Protein AF-C0ETG1-F1 (afdb_monomer_lite)

pLDDT: mean 82.72, std 16.14, range [41.94, 97.38]

Organism: NCBI:txid411469

Foldseek 3Di:
DQPCLCVLLLVVLVCLVVCVLVPDPQVPPFDCDPVGRGDDVLVSLLVSLVVSCVVCVVLVLVVLQVVCVVVVFHLDLVRLLPDDCQPPDPSNLSSSSSSQNVVCVVDVCSVSVCSVSCSSVVSSVSNVVNSVVD

Secondary structure (DSSP, 8-state):
----TTHHHHHHHHHHHTTTTTTT---SSS-SBTTB----HHHHHHHHHHHHHHH-GGG-GGGHHHHHHHTT--SSHHHHHH---TT--HHHHHHHHHHHHHHHTTSTTHHHHHHHTTHHHHHHHHHHHHHHT-

Radius of gyration: 15.11 Å; chains: 1; bounding box: 34×31×43 Å

Structure (mmCIF, N/CA/C/O backbone):
data_AF-C0ETG1-F1
#
_entry.id   AF-C0ETG1-F1
#
loop_
_atom_site.group_PDB
_atom_site.id
_atom_site.type_symbol
_atom_site.label_atom_id
_atom_site.label_alt_id
_atom_site.label_comp_id
_atom_site.label_asym_id
_atom_site.label_entity_id
_atom_site.label_seq_id
_atom_site.pdbx_PDB_ins_code
_atom_site.Cartn_x
_atom_site.Cartn_y
_atom_site.Cartn_z
_atom_site.occupancy
_atom_site.B_iso_or_equiv
_atom_site.auth_seq_id
_atom_site.auth_comp_id
_atom_site.auth_asym_id
_atom_site.auth_atom_id
_atom_site.pdbx_PDB_model_num
ATOM 1 N N . MET A 1 1 ? -17.875 -16.005 8.424 1.00 47.09 1 MET A N 1
ATOM 2 C CA . MET A 1 1 ? -17.251 -16.090 7.087 1.00 47.09 1 MET A CA 1
ATOM 3 C C . MET A 1 1 ? -15.801 -15.717 7.287 1.00 47.09 1 MET A C 1
ATOM 5 O O . MET A 1 1 ? -15.569 -14.774 8.027 1.00 47.09 1 MET A O 1
ATOM 9 N N . VAL A 1 2 ? -14.858 -16.483 6.744 1.00 58.75 2 VAL A N 1
ATOM 10 C CA . VAL A 1 2 ? -13.448 -16.072 6.763 1.00 58.75 2 VAL A CA 1
ATOM 11 C C . VAL A 1 2 ? -13.343 -14.882 5.814 1.00 58.75 2 VAL A C 1
ATOM 13 O O . VAL A 1 2 ? -13.766 -15.007 4.667 1.00 58.75 2 VAL A O 1
ATOM 16 N N . ASP A 1 3 ? -12.890 -13.728 6.301 1.00 71.44 3 ASP A N 1
ATOM 17 C CA . ASP A 1 3 ? -12.638 -12.575 5.439 1.00 71.44 3 ASP A CA 1
ATOM 18 C C . ASP A 1 3 ? -11.371 -12.852 4.620 1.00 71.44 3 ASP A C 1
ATOM 20 O O . ASP A 1 3 ? -10.271 -12.951 5.168 1.00 71.44 3 ASP A O 1
ATOM 24 N N . THR A 1 4 ? -11.543 -13.069 3.316 1.00 85.50 4 THR A N 1
ATOM 25 C CA . THR A 1 4 ? -10.463 -13.414 2.381 1.00 85.50 4 THR A CA 1
ATOM 26 C C . THR A 1 4 ? -10.024 -12.226 1.529 1.00 85.50 4 THR A C 1
ATOM 28 O O . THR A 1 4 ? -9.215 -12.390 0.616 1.00 85.50 4 THR A O 1
ATOM 31 N N . LYS A 1 5 ? -10.559 -11.020 1.776 1.00 89.12 5 LYS A N 1
ATOM 32 C CA . LYS A 1 5 ? -10.359 -9.866 0.880 1.00 89.12 5 LYS A CA 1
ATOM 33 C C . LYS A 1 5 ? -8.899 -9.431 0.749 1.00 89.12 5 LYS A C 1
ATOM 35 O O . LYS A 1 5 ? -8.501 -8.890 -0.276 1.00 89.12 5 LYS A O 1
ATOM 40 N N . PHE A 1 6 ? -8.086 -9.700 1.770 1.00 92.69 6 PHE A N 1
ATOM 41 C CA . PHE A 1 6 ? -6.666 -9.350 1.789 1.00 92.69 6 PHE A CA 1
ATOM 42 C C . PHE A 1 6 ? -5.744 -10.506 1.394 1.00 92.69 6 PHE A C 1
ATOM 44 O O . PHE A 1 6 ? -4.529 -10.334 1.396 1.00 92.69 6 PHE A O 1
ATOM 51 N N . ASP A 1 7 ? -6.279 -11.675 1.038 1.00 91.50 7 ASP A N 1
ATOM 52 C CA . ASP A 1 7 ? -5.478 -12.886 0.819 1.00 91.50 7 ASP A CA 1
ATOM 53 C C . ASP A 1 7 ? -4.534 -12.727 -0.367 1.00 91.50 7 ASP A C 1
ATOM 55 O O . ASP A 1 7 ? -3.361 -13.080 -0.260 1.00 91.50 7 ASP A O 1
ATOM 59 N N . LYS A 1 8 ? -5.018 -12.112 -1.456 1.00 90.75 8 LYS A N 1
ATOM 60 C CA . LYS A 1 8 ? -4.192 -11.781 -2.625 1.00 90.75 8 LYS A CA 1
ATOM 61 C C . LYS A 1 8 ? -3.011 -10.890 -2.227 1.00 90.75 8 LYS A C 1
ATOM 63 O O . LYS A 1 8 ? -1.881 -11.198 -2.584 1.00 90.75 8 LYS A O 1
ATOM 68 N N . PHE A 1 9 ? -3.246 -9.847 -1.424 1.00 91.31 9 PHE A N 1
ATOM 69 C CA . PHE A 1 9 ? -2.189 -8.956 -0.932 1.00 91.31 9 PHE A CA 1
ATOM 70 C C . PHE A 1 9 ? -1.215 -9.672 0.002 1.00 91.31 9 PHE A C 1
ATOM 72 O O . PHE A 1 9 ? -0.006 -9.546 -0.158 1.00 91.31 9 PHE A O 1
ATOM 79 N N . ILE A 1 10 ? -1.713 -10.449 0.965 1.00 90.31 10 ILE A N 1
ATOM 80 C CA . ILE A 1 10 ? -0.865 -11.191 1.906 1.00 90.31 10 ILE A CA 1
ATOM 81 C C . ILE A 1 10 ? -0.009 -12.224 1.159 1.00 90.31 10 ILE A C 1
ATOM 83 O O . ILE A 1 10 ? 1.154 -12.394 1.507 1.00 90.31 10 ILE A O 1
ATOM 87 N N . GLY A 1 11 ? -0.522 -12.839 0.090 1.00 87.00 11 GLY A N 1
ATOM 88 C CA . GLY A 1 11 ? 0.265 -13.702 -0.796 1.00 87.00 11 GLY A CA 1
ATOM 89 C C . GLY A 1 11 ? 1.443 -12.982 -1.469 1.00 87.00 11 GLY A C 1
ATOM 90 O O . GLY A 1 11 ? 2.495 -13.584 -1.675 1.00 87.00 11 GLY A O 1
ATOM 91 N N . LEU A 1 12 ? 1.335 -11.672 -1.731 1.00 85.50 12 LEU A N 1
ATOM 92 C CA . LEU A 1 12 ? 2.458 -10.872 -2.246 1.00 85.50 12 LEU A CA 1
ATOM 93 C C . LEU A 1 12 ? 3.595 -10.738 -1.222 1.00 85.50 12 LEU A C 1
ATOM 95 O O . LEU A 1 12 ? 4.732 -10.489 -1.614 1.00 85.50 12 LEU A O 1
ATOM 99 N N . LEU A 1 13 ? 3.330 -10.914 0.078 1.00 83.25 13 LEU A N 1
ATOM 100 C CA . LEU A 1 13 ? 4.377 -10.898 1.101 1.00 83.25 13 LEU A CA 1
ATOM 101 C C . LEU A 1 13 ? 5.312 -12.101 0.947 1.00 83.25 13 LEU A C 1
ATOM 103 O O . LEU A 1 13 ? 6.525 -11.934 1.024 1.00 83.25 13 LEU A O 1
ATOM 107 N N . GLU A 1 14 ? 4.763 -13.287 0.677 1.00 76.50 14 GLU A N 1
ATOM 108 C CA . GLU A 1 14 ? 5.565 -14.487 0.414 1.00 76.50 14 GLU A CA 1
ATOM 109 C C . GLU A 1 14 ? 6.442 -14.283 -0.825 1.00 76.50 14 GLU A C 1
ATOM 111 O O . GLU A 1 14 ? 7.632 -14.590 -0.793 1.00 76.50 14 GLU A O 1
ATOM 116 N N . LEU A 1 15 ? 5.889 -13.653 -1.871 1.00 74.12 15 LEU A N 1
ATOM 117 C CA . LEU A 1 15 ? 6.631 -13.296 -3.080 1.00 74.12 15 LEU A CA 1
ATOM 118 C C . LEU A 1 15 ? 7.805 -12.346 -2.784 1.00 74.12 15 LEU A C 1
ATOM 120 O O . LEU A 1 15 ? 8.867 -12.493 -3.391 1.00 74.12 15 LEU A O 1
ATOM 124 N N . LEU A 1 16 ? 7.645 -11.395 -1.854 1.00 72.50 16 LEU A N 1
ATOM 125 C CA . LEU A 1 16 ? 8.735 -10.522 -1.396 1.00 72.50 16 LEU A CA 1
ATOM 126 C C . LEU A 1 16 ? 9.809 -11.297 -0.611 1.00 72.50 16 LEU A C 1
ATOM 128 O O . LEU A 1 16 ? 10.997 -11.026 -0.778 1.00 72.50 16 LEU A O 1
ATOM 132 N N . GLU A 1 17 ? 9.408 -12.239 0.247 1.00 65.44 17 GLU A N 1
ATOM 133 C CA . GLU A 1 17 ? 10.306 -12.967 1.157 1.00 65.44 17 GLU A CA 1
ATOM 134 C C . GLU A 1 17 ? 11.122 -14.066 0.469 1.00 65.44 17 GLU A C 1
ATOM 136 O O . GLU A 1 17 ? 12.251 -14.338 0.880 1.00 65.44 17 GLU A O 1
ATOM 141 N N . THR A 1 18 ? 10.629 -14.642 -0.629 1.00 61.44 18 THR A N 1
ATOM 142 C CA . THR A 1 18 ? 11.377 -15.623 -1.433 1.00 61.44 18 THR A CA 1
ATOM 143 C C . THR A 1 18 ? 12.490 -15.007 -2.295 1.00 61.44 18 THR A C 1
ATOM 145 O O . THR A 1 18 ? 13.003 -15.667 -3.194 1.00 61.44 18 THR A O 1
ATOM 148 N N . ASN A 1 19 ? 12.902 -13.756 -2.035 1.00 51.22 19 ASN A N 1
ATOM 149 C CA . ASN A 1 19 ? 13.916 -13.000 -2.789 1.00 51.22 19 ASN A CA 1
ATOM 150 C C . ASN A 1 19 ? 13.625 -12.809 -4.291 1.00 51.22 19 ASN A C 1
ATOM 152 O O . ASN A 1 19 ? 14.445 -12.225 -5.002 1.00 51.22 19 ASN A O 1
ATOM 156 N N . SER A 1 20 ? 12.431 -13.168 -4.764 1.00 50.00 20 SER A N 1
ATOM 157 C CA . SER A 1 20 ? 11.960 -12.948 -6.143 1.00 50.00 20 SER A CA 1
ATOM 158 C C . SER A 1 20 ? 11.852 -11.472 -6.537 1.00 50.00 20 SER A C 1
ATOM 160 O O . SER A 1 20 ? 11.592 -11.156 -7.694 1.00 50.00 20 SER A O 1
ATOM 162 N N . VAL A 1 21 ? 12.034 -10.558 -5.582 1.00 46.75 21 VAL A N 1
ATOM 163 C CA . VAL A 1 21 ? 11.830 -9.119 -5.787 1.00 46.75 21 VAL A CA 1
ATOM 164 C C . VAL A 1 21 ? 13.107 -8.302 -5.522 1.00 46.75 21 VAL A C 1
ATOM 166 O O . VAL A 1 21 ? 13.170 -7.120 -5.850 1.00 46.75 21 VAL A O 1
ATOM 169 N N . GLY A 1 22 ? 14.171 -8.947 -5.022 1.00 42.09 22 GLY A N 1
ATOM 170 C CA . GLY A 1 22 ? 15.511 -8.359 -4.872 1.00 42.09 22 GLY A CA 1
ATOM 171 C C . GLY A 1 22 ? 16.474 -8.734 -6.005 1.00 42.09 22 GLY A C 1
ATOM 172 O O . GLY A 1 22 ? 17.243 -7.891 -6.466 1.00 42.09 22 GLY A O 1
ATOM 173 N N . GLU A 1 23 ? 16.381 -9.965 -6.517 1.00 41.94 23 GLU A N 1
ATOM 174 C CA . GLU A 1 23 ? 17.026 -10.393 -7.761 1.00 41.94 23 GLU A CA 1
ATOM 175 C C . GLU A 1 23 ? 15.960 -10.590 -8.838 1.00 41.94 23 GLU A C 1
ATOM 177 O O . GLU A 1 23 ? 15.453 -11.683 -9.051 1.00 41.94 23 GLU A O 1
ATOM 182 N N . TRP A 1 24 ? 15.603 -9.482 -9.485 1.00 52.84 24 TRP A N 1
ATOM 183 C CA . TRP A 1 24 ? 15.075 -9.407 -10.846 1.00 52.84 24 TRP A CA 1
ATOM 184 C C . TRP A 1 24 ? 14.472 -10.701 -11.420 1.00 52.84 24 TRP A C 1
ATOM 186 O O . TRP A 1 24 ? 15.150 -11.435 -12.145 1.00 52.84 24 TRP A O 1
ATOM 196 N N . ILE A 1 25 ? 13.154 -10.869 -11.303 1.00 46.56 25 ILE A N 1
ATOM 197 C CA . ILE A 1 25 ? 12.407 -11.452 -12.423 1.00 46.56 25 ILE A CA 1
ATOM 198 C C . ILE A 1 25 ? 12.342 -10.363 -13.507 1.00 46.56 25 ILE A C 1
ATOM 200 O O . ILE A 1 25 ? 11.316 -9.742 -13.751 1.00 46.56 25 ILE A O 1
ATOM 204 N N . ILE A 1 26 ? 13.491 -10.063 -14.124 1.00 45.47 26 ILE A N 1
ATOM 205 C CA . ILE A 1 26 ? 13.457 -9.722 -15.541 1.00 45.47 26 ILE A CA 1
ATOM 206 C C . ILE A 1 26 ? 13.072 -11.043 -16.163 1.00 45.47 26 ILE A C 1
ATOM 208 O O . ILE A 1 26 ? 13.822 -12.016 -16.044 1.00 45.47 26 ILE A O 1
ATOM 212 N N . ASP A 1 27 ? 11.893 -11.096 -16.755 1.00 50.22 27 ASP A N 1
ATOM 213 C CA . ASP A 1 27 ? 11.542 -12.205 -17.608 1.00 50.22 27 ASP A CA 1
ATOM 214 C C . ASP A 1 27 ? 12.589 -12.304 -18.725 1.00 50.22 27 ASP A C 1
ATOM 216 O O . ASP A 1 27 ? 12.585 -11.549 -19.691 1.00 50.22 27 ASP A O 1
ATOM 220 N N . LYS A 1 28 ? 13.585 -13.170 -18.526 1.00 50.69 28 LYS A N 1
ATOM 221 C CA . LYS A 1 28 ? 14.607 -13.476 -19.532 1.00 50.69 28 LYS A CA 1
ATOM 222 C C . LYS A 1 28 ? 14.118 -14.565 -20.490 1.00 50.69 28 LYS A C 1
ATOM 224 O O . LYS A 1 28 ? 14.856 -14.920 -21.407 1.00 50.69 28 LYS A O 1
ATOM 229 N N . GLY A 1 29 ? 12.941 -15.140 -20.225 1.00 55.12 29 GLY A N 1
ATOM 230 C CA . GLY A 1 29 ? 12.328 -16.200 -21.017 1.00 55.12 29 GLY A CA 1
ATOM 231 C C . GLY A 1 29 ? 11.434 -15.657 -22.126 1.00 55.12 29 GLY A C 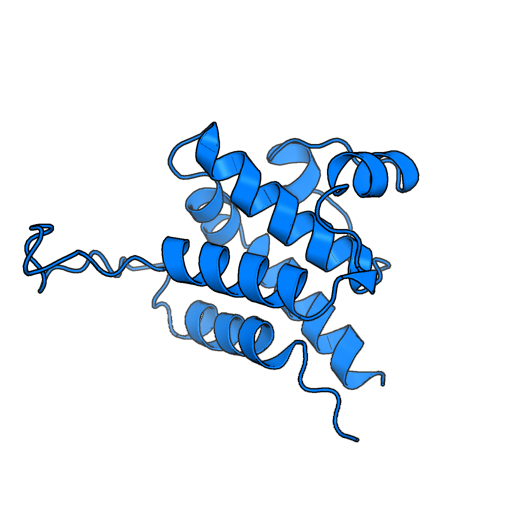1
ATOM 232 O O . GLY A 1 29 ? 11.446 -16.222 -23.216 1.00 55.12 29 GLY A O 1
ATOM 233 N N . HIS A 1 30 ? 10.737 -14.553 -21.862 1.00 61.56 30 HIS A N 1
ATOM 234 C CA . HIS A 1 30 ? 9.828 -13.916 -22.808 1.00 61.56 30 HIS A CA 1
ATOM 235 C C . HIS A 1 30 ? 10.505 -12.729 -23.504 1.00 61.56 30 HIS A C 1
ATOM 237 O O . HIS A 1 30 ? 11.312 -11.994 -22.930 1.00 61.56 30 HIS A O 1
ATOM 243 N N . LYS A 1 31 ? 10.210 -12.554 -24.790 1.00 65.56 31 LYS A N 1
ATOM 244 C CA . LYS A 1 31 ? 10.905 -11.609 -25.679 1.00 65.56 31 LYS A CA 1
ATOM 245 C C . LYS A 1 31 ? 10.413 -10.168 -25.573 1.00 65.56 31 LYS A C 1
ATOM 247 O O . LYS A 1 31 ? 11.016 -9.290 -26.188 1.00 65.56 31 LYS A O 1
ATOM 252 N N . GLY A 1 32 ? 9.325 -9.920 -24.845 1.00 53.53 32 GLY A N 1
ATOM 253 C CA . GLY A 1 32 ? 8.674 -8.611 -24.805 1.00 53.53 32 GLY A CA 1
ATOM 254 C C . GLY A 1 32 ? 7.988 -8.260 -26.125 1.00 53.53 32 GLY A C 1
ATOM 255 O O . GLY A 1 32 ? 7.879 -7.085 -26.469 1.00 53.53 32 GLY A O 1
ATOM 256 N N . THR A 1 33 ? 7.568 -9.274 -26.885 1.00 66.31 33 THR A N 1
ATOM 257 C CA . THR A 1 33 ? 6.803 -9.112 -28.129 1.00 66.31 33 THR A CA 1
ATOM 258 C C . THR A 1 33 ? 5.311 -9.295 -27.866 1.00 66.31 33 THR A C 1
ATOM 260 O O . THR A 1 33 ? 4.939 -9.860 -26.845 1.00 66.31 33 THR A O 1
ATOM 263 N N . GLU A 1 34 ? 4.456 -8.870 -28.798 1.00 58.91 34 GLU A N 1
ATOM 264 C CA . GLU A 1 34 ? 2.994 -9.045 -28.701 1.00 58.91 34 GLU A CA 1
ATOM 265 C C . GLU A 1 34 ? 2.589 -10.512 -28.447 1.00 58.91 34 GLU A C 1
ATOM 267 O O . GLU A 1 34 ? 1.703 -10.776 -27.640 1.00 58.91 34 GLU A O 1
ATOM 272 N N . ASP A 1 35 ? 3.320 -11.461 -29.041 1.00 68.19 35 ASP A N 1
ATOM 273 C CA . ASP A 1 35 ? 3.094 -12.905 -28.886 1.00 68.19 35 ASP A CA 1
ATOM 274 C C . ASP A 1 35 ? 3.829 -13.544 -27.685 1.00 68.19 35 ASP A C 1
ATOM 276 O O . ASP A 1 35 ? 3.679 -14.739 -27.438 1.00 68.19 35 ASP A O 1
ATOM 280 N N . ASP A 1 36 ? 4.675 -12.785 -26.977 1.00 57.00 36 ASP A N 1
ATOM 281 C CA . ASP A 1 36 ? 5.567 -13.290 -25.916 1.00 57.00 36 ASP A CA 1
ATOM 282 C C . ASP A 1 36 ? 5.904 -12.160 -24.915 1.00 57.00 36 ASP A C 1
ATOM 284 O O . ASP A 1 36 ? 7.036 -11.647 -24.899 1.00 57.00 36 ASP A O 1
ATOM 288 N N . PRO A 1 37 ? 4.899 -11.667 -24.162 1.00 55.62 37 PRO A N 1
ATOM 289 C CA . PRO A 1 37 ? 5.039 -10.489 -23.315 1.00 55.62 37 PRO A CA 1
ATOM 290 C C . PRO A 1 37 ? 5.879 -10.785 -22.070 1.00 55.62 37 PRO A C 1
ATOM 292 O O . PRO A 1 37 ? 5.804 -11.861 -21.488 1.00 55.62 37 PRO A O 1
ATOM 295 N N . ILE A 1 38 ? 6.656 -9.795 -21.626 1.00 55.47 38 ILE A N 1
ATOM 296 C CA . ILE A 1 38 ? 7.393 -9.875 -20.360 1.00 55.47 38 ILE A CA 1
ATOM 297 C C . ILE A 1 38 ? 6.393 -9.830 -19.202 1.00 55.47 38 ILE A C 1
ATOM 299 O O . ILE A 1 38 ? 5.645 -8.858 -19.061 1.00 55.47 38 ILE A O 1
ATOM 303 N N . HIS A 1 39 ? 6.427 -10.835 -18.331 1.00 50.53 39 HIS A N 1
ATOM 304 C CA . HIS A 1 39 ? 5.643 -10.830 -17.101 1.00 50.53 39 HIS A CA 1
ATOM 305 C C . HIS A 1 39 ? 6.366 -10.043 -16.002 1.00 50.53 39 HIS A C 1
ATOM 307 O O . HIS A 1 39 ? 7.327 -10.521 -15.398 1.00 50.53 39 HIS A O 1
ATOM 313 N N . PHE A 1 40 ? 5.906 -8.820 -15.726 1.00 53.41 40 PHE A N 1
ATOM 314 C CA . PHE A 1 40 ? 6.434 -8.013 -14.626 1.00 53.41 40 PHE A CA 1
ATOM 315 C C . PHE A 1 40 ? 5.648 -8.240 -13.318 1.00 53.41 40 PHE A C 1
ATOM 317 O O . PHE A 1 40 ? 4.429 -8.412 -13.345 1.00 53.41 40 PHE A O 1
ATOM 324 N N . PRO A 1 41 ? 6.302 -8.126 -12.147 1.00 53.72 41 PRO A N 1
ATOM 325 C CA . PRO A 1 41 ? 5.612 -8.047 -10.858 1.00 53.72 41 PRO A CA 1
ATOM 326 C C . PRO A 1 41 ? 4.750 -6.780 -10.701 1.00 53.72 41 PRO A C 1
ATOM 328 O O . PRO A 1 41 ? 3.771 -6.794 -9.963 1.00 53.72 41 PRO A O 1
ATOM 331 N N . TYR A 1 42 ? 5.087 -5.675 -11.379 1.00 60.69 42 TYR A N 1
ATOM 332 C CA . TYR A 1 42 ? 4.352 -4.401 -11.278 1.00 60.69 42 TYR A CA 1
ATOM 333 C C . TYR A 1 42 ? 2.916 -4.460 -11.826 1.00 60.69 42 TYR A C 1
ATOM 335 O O . TYR A 1 42 ? 2.019 -3.947 -11.149 1.00 60.69 42 TYR A O 1
ATOM 343 N N . PRO A 1 43 ? 2.660 -5.117 -12.980 1.00 69.50 43 PRO A N 1
ATOM 344 C CA . PRO A 1 43 ? 1.324 -5.522 -13.393 1.00 69.50 43 PRO A CA 1
ATOM 345 C C . PRO A 1 43 ? 0.549 -6.237 -12.293 1.00 69.50 43 PRO A C 1
ATOM 347 O O . PRO A 1 43 ? -0.584 -5.858 -12.055 1.00 69.50 43 PRO A O 1
ATOM 350 N N . ILE A 1 44 ? 1.163 -7.159 -11.537 1.00 77.81 44 ILE A N 1
ATOM 351 C CA . ILE A 1 44 ? 0.456 -7.891 -10.471 1.00 77.81 44 ILE A CA 1
ATOM 352 C C . ILE A 1 44 ? -0.015 -6.938 -9.365 1.00 77.81 44 ILE A C 1
ATOM 354 O O . ILE A 1 44 ? -1.171 -7.004 -8.962 1.00 77.81 44 ILE A O 1
ATOM 358 N N . TYR A 1 45 ? 0.834 -6.021 -8.882 1.00 83.62 45 TYR A N 1
ATOM 359 C CA . TYR A 1 45 ? 0.393 -5.028 -7.887 1.00 83.62 45 TYR A CA 1
ATOM 360 C C . TYR A 1 45 ? -0.723 -4.136 -8.436 1.00 83.62 45 TYR A C 1
ATOM 362 O O . TYR A 1 45 ? -1.696 -3.867 -7.740 1.00 83.62 45 TYR A O 1
ATOM 370 N N . THR A 1 46 ? -0.593 -3.702 -9.687 1.00 85.94 46 THR A N 1
ATOM 371 C CA . THR A 1 46 ? -1.577 -2.844 -10.355 1.00 85.94 46 THR A CA 1
ATOM 372 C C . THR A 1 46 ? -2.925 -3.553 -10.514 1.00 85.94 46 THR A C 1
ATOM 374 O O . THR A 1 46 ? -3.958 -3.006 -10.135 1.00 85.94 46 THR A O 1
ATOM 377 N N . GLU A 1 47 ? -2.915 -4.786 -11.018 1.00 88.06 47 GLU A N 1
ATOM 378 C CA . GLU A 1 47 ? -4.089 -5.640 -11.205 1.00 88.06 47 GLU A CA 1
ATOM 379 C C . GLU A 1 47 ? -4.766 -5.942 -9.871 1.00 88.06 47 GLU A C 1
ATOM 381 O O . GLU A 1 47 ? -5.950 -5.664 -9.718 1.00 88.06 47 GLU A O 1
ATOM 386 N N . VAL A 1 48 ? -4.014 -6.414 -8.872 1.00 91.12 48 VAL A N 1
ATOM 387 C CA . VAL A 1 48 ? -4.564 -6.762 -7.553 1.00 91.12 48 VAL A CA 1
ATOM 388 C C . VAL A 1 48 ? -5.188 -5.542 -6.864 1.00 91.12 48 VAL A C 1
ATOM 390 O O . VAL A 1 48 ? -6.218 -5.672 -6.203 1.00 91.12 48 VAL A O 1
ATOM 393 N N . VAL A 1 49 ? -4.614 -4.346 -7.034 1.00 93.94 49 VAL A N 1
ATOM 394 C CA . VAL A 1 49 ? -5.174 -3.098 -6.487 1.00 93.94 49 VAL A CA 1
ATOM 395 C C . VAL A 1 49 ? -6.456 -2.678 -7.200 1.00 93.94 49 VAL A C 1
ATOM 397 O O . VAL A 1 49 ? -7.421 -2.321 -6.522 1.00 93.94 49 VAL A O 1
ATOM 400 N N . TYR A 1 50 ? -6.501 -2.732 -8.533 1.00 93.56 50 TYR A N 1
ATOM 401 C CA . TYR A 1 50 ? -7.719 -2.391 -9.275 1.00 93.56 50 TYR A CA 1
ATOM 402 C C . TYR A 1 50 ? -8.833 -3.425 -9.092 1.00 93.56 50 TYR A C 1
ATOM 404 O O . TYR A 1 50 ? -9.989 -3.041 -8.940 1.00 93.56 50 TYR A O 1
ATOM 412 N N . GLU A 1 51 ? -8.507 -4.717 -9.039 1.00 94.69 51 GLU A N 1
ATOM 413 C CA . GLU A 1 51 ? -9.470 -5.767 -8.696 1.00 94.69 51 GLU A CA 1
ATOM 414 C C . GLU A 1 51 ? -10.062 -5.534 -7.305 1.00 94.69 51 GLU A C 1
ATOM 416 O O . GLU A 1 51 ? -11.278 -5.588 -7.134 1.00 94.69 51 GLU A O 1
ATOM 421 N N . PHE A 1 52 ? -9.222 -5.215 -6.315 1.00 95.50 52 PHE A N 1
ATOM 422 C CA . PHE A 1 52 ? -9.695 -4.933 -4.964 1.00 95.50 52 PHE A CA 1
ATOM 423 C C . PHE A 1 52 ? -10.623 -3.719 -4.917 1.00 95.50 52 PHE A C 1
ATOM 425 O O . PHE A 1 52 ? -11.658 -3.782 -4.256 1.00 95.50 52 PHE A O 1
ATOM 432 N N . GLU A 1 53 ? -10.267 -2.627 -5.601 1.00 96.19 53 GLU A N 1
ATOM 433 C CA . GLU A 1 53 ? -11.113 -1.432 -5.695 1.00 96.19 53 GLU A CA 1
ATOM 434 C C . GLU A 1 53 ? -12.477 -1.761 -6.308 1.00 96.19 53 GLU A C 1
ATOM 436 O O . GLU A 1 53 ? -13.504 -1.368 -5.757 1.00 96.19 53 GLU A O 1
ATOM 441 N N . HIS A 1 54 ? -12.486 -2.552 -7.383 1.00 95.25 54 HIS A N 1
ATOM 442 C CA . HIS A 1 54 ? -13.706 -2.968 -8.060 1.00 95.25 54 HIS A CA 1
ATOM 443 C C . HIS A 1 54 ? -14.603 -3.854 -7.181 1.00 95.25 54 HIS A C 1
ATOM 445 O O . HIS A 1 54 ? -15.823 -3.690 -7.165 1.00 95.25 54 HIS A O 1
ATOM 451 N N . GLU A 1 55 ? -14.005 -4.797 -6.451 1.00 95.38 55 GLU A N 1
ATOM 452 C CA . GLU A 1 55 ? -14.718 -5.738 -5.581 1.00 95.38 55 GLU A CA 1
ATOM 453 C C . GLU A 1 55 ? -15.170 -5.108 -4.251 1.00 95.38 55 GLU A C 1
ATOM 455 O O . GLU A 1 55 ? -16.111 -5.608 -3.634 1.00 95.38 55 GLU A O 1
ATOM 460 N N . ASN A 1 56 ? -14.521 -4.024 -3.807 1.00 95.38 56 ASN A N 1
ATOM 461 C CA . ASN A 1 56 ? -14.741 -3.393 -2.501 1.00 95.38 56 ASN A CA 1
ATOM 462 C C . ASN A 1 56 ? -14.951 -1.867 -2.640 1.00 95.38 56 ASN A C 1
ATOM 464 O O . ASN A 1 56 ? -14.159 -1.077 -2.105 1.00 95.38 56 ASN A O 1
ATOM 468 N N . PRO A 1 57 ? -16.011 -1.412 -3.339 1.00 95.50 57 PRO A N 1
ATOM 469 C CA . PRO A 1 57 ? -16.253 0.011 -3.587 1.00 95.50 57 PRO A CA 1
ATOM 470 C C . PRO A 1 57 ? -16.456 0.826 -2.300 1.00 95.50 57 PRO A C 1
ATOM 472 O O . PRO A 1 57 ? -16.263 2.041 -2.308 1.00 95.50 57 PRO A O 1
ATOM 475 N N . GLU A 1 58 ? -16.792 0.184 -1.174 1.00 95.62 58 GLU A N 1
ATOM 476 C CA . GLU A 1 58 ? -16.898 0.831 0.138 1.00 95.62 58 GLU A CA 1
ATOM 477 C C . GLU A 1 58 ? -15.570 1.411 0.652 1.00 95.62 58 GLU A C 1
ATOM 479 O O . GLU A 1 58 ? -15.575 2.214 1.582 1.00 95.62 58 GLU A O 1
ATOM 484 N N . TYR A 1 59 ? -14.437 1.028 0.052 1.00 96.06 59 TYR A N 1
ATOM 485 C CA . TYR A 1 59 ? -13.125 1.591 0.370 1.00 96.06 59 TYR A CA 1
ATOM 486 C C . TYR A 1 59 ? -12.871 2.942 -0.307 1.00 96.06 59 TYR A C 1
ATOM 488 O O . TYR A 1 59 ? -11.955 3.646 0.113 1.00 96.06 59 TYR A O 1
ATOM 496 N N . GLU A 1 60 ? -13.660 3.315 -1.320 1.00 96.94 60 GLU A N 1
ATOM 497 C CA . GLU A 1 60 ? -13.576 4.599 -2.031 1.00 96.94 60 GLU A CA 1
ATOM 498 C C . GLU A 1 60 ? -12.161 4.958 -2.534 1.00 96.94 60 GLU A C 1
ATOM 500 O O . GLU A 1 60 ? -11.750 6.118 -2.516 1.00 96.94 60 GLU A O 1
ATOM 505 N N . LEU A 1 61 ? -11.390 3.970 -3.011 1.00 96.75 61 LEU A N 1
ATOM 506 C CA . LEU A 1 61 ? -9.978 4.174 -3.374 1.00 96.75 61 LEU A CA 1
ATOM 507 C C . LEU A 1 61 ? -9.776 5.122 -4.563 1.00 96.75 61 LEU A C 1
ATOM 509 O O . LEU A 1 61 ? -8.706 5.706 -4.703 1.00 96.75 61 LEU A O 1
ATOM 513 N N . THR A 1 62 ? -10.799 5.359 -5.385 1.00 95.06 62 THR A N 1
ATOM 514 C CA . THR A 1 62 ? -10.779 6.419 -6.411 1.00 95.06 62 THR A CA 1
ATOM 515 C C . THR A 1 62 ? -10.580 7.820 -5.826 1.00 95.06 62 THR A C 1
ATOM 517 O O . THR A 1 62 ? -10.114 8.708 -6.535 1.00 95.06 62 THR A O 1
ATOM 520 N N . LYS A 1 63 ? -10.862 8.008 -4.531 1.00 95.69 63 LYS A N 1
ATOM 521 C CA . LYS A 1 63 ? -10.653 9.245 -3.769 1.00 95.69 63 LYS A CA 1
ATOM 522 C C . LYS A 1 63 ? -9.407 9.187 -2.875 1.00 95.69 63 LYS A C 1
ATOM 524 O O . LYS A 1 63 ? -9.352 9.868 -1.855 1.00 95.69 63 LYS A O 1
ATOM 529 N N . TYR A 1 64 ? -8.402 8.374 -3.214 1.00 94.56 64 TYR A N 1
ATOM 530 C CA . TYR A 1 64 ? -7.204 8.175 -2.380 1.00 94.56 64 TYR A CA 1
ATOM 531 C C . TYR A 1 64 ? -6.522 9.487 -1.939 1.00 94.56 64 TYR A C 1
ATOM 533 O O . TYR A 1 64 ? -6.065 9.574 -0.803 1.00 94.56 64 TYR A O 1
ATOM 541 N N . GLU A 1 65 ? -6.500 10.526 -2.782 1.00 92.56 65 GLU A N 1
ATOM 542 C CA . GLU A 1 65 ? -5.953 11.840 -2.411 1.00 92.56 65 GLU A CA 1
ATOM 543 C C . GLU A 1 65 ? -6.749 12.515 -1.284 1.00 92.56 65 GLU A C 1
ATOM 545 O O . GLU A 1 65 ? -6.165 13.094 -0.365 1.00 92.56 65 GLU A O 1
ATOM 550 N N . GLU A 1 66 ? -8.081 12.421 -1.321 1.00 95.81 66 GLU A N 1
ATOM 551 C CA . GLU A 1 66 ? -8.956 12.931 -0.260 1.00 95.81 66 GLU A CA 1
ATOM 552 C C . GLU A 1 66 ? -8.753 12.121 1.023 1.00 95.81 66 GLU A C 1
ATOM 554 O O . GLU A 1 66 ? -8.549 12.704 2.088 1.00 95.81 66 GLU A O 1
ATOM 559 N N . LEU A 1 67 ? -8.688 10.789 0.908 1.00 95.56 67 LEU A N 1
ATOM 560 C CA . LEU A 1 67 ? -8.422 9.889 2.033 1.00 95.56 67 LEU A CA 1
ATOM 561 C C . LEU A 1 67 ? -7.080 10.192 2.713 1.00 95.56 67 LEU A C 1
ATOM 563 O O . LEU A 1 67 ? -6.992 10.132 3.942 1.00 95.56 67 LEU A O 1
ATOM 567 N N . PHE A 1 68 ? -6.042 10.526 1.943 1.00 94.56 68 PHE A N 1
ATOM 568 C CA . PHE A 1 68 ? -4.757 10.972 2.479 1.00 94.56 68 PHE A CA 1
ATOM 569 C C . PHE A 1 68 ? -4.884 12.313 3.193 1.00 94.56 68 PHE A C 1
ATOM 571 O O . PHE A 1 68 ? -4.469 12.436 4.347 1.00 94.56 68 PHE A O 1
ATOM 578 N N . LYS A 1 69 ? -5.526 13.293 2.553 1.00 93.00 69 LYS A N 1
ATOM 579 C CA . LYS A 1 69 ? -5.707 14.634 3.111 1.00 93.00 69 LYS A CA 1
ATOM 580 C C . LYS A 1 69 ? -6.468 14.617 4.437 1.00 93.00 69 LYS A C 1
ATOM 582 O O . LYS A 1 69 ? -6.057 15.289 5.380 1.00 93.00 69 LYS A O 1
ATOM 587 N N . GLU A 1 70 ? -7.538 13.831 4.535 1.00 92.88 70 GLU A N 1
ATOM 588 C CA . GLU A 1 70 ? -8.317 13.645 5.769 1.00 92.88 70 GLU A CA 1
ATOM 589 C C . GLU A 1 70 ? -7.482 13.074 6.922 1.00 92.88 70 GLU A C 1
ATOM 591 O O . GLU A 1 70 ? -7.760 13.339 8.091 1.00 92.88 70 GLU A O 1
ATOM 596 N N . ARG A 1 71 ? -6.429 12.322 6.593 1.00 90.56 71 ARG A N 1
ATOM 597 C CA . ARG A 1 71 ? -5.514 11.674 7.540 1.00 90.56 71 ARG A CA 1
ATOM 598 C C . ARG A 1 71 ? -4.210 12.451 7.736 1.00 90.56 71 ARG A C 1
ATOM 600 O O . ARG A 1 71 ? -3.304 11.957 8.402 1.00 90.56 71 ARG A O 1
ATOM 607 N N . GLY A 1 72 ? -4.106 13.659 7.176 1.00 91.69 72 GLY A N 1
ATOM 608 C CA . GLY A 1 72 ? -2.910 14.497 7.273 1.00 91.69 72 GLY A CA 1
ATOM 609 C C . GLY A 1 72 ? -1.698 13.948 6.514 1.00 91.69 72 GLY A C 1
ATOM 610 O O . GLY A 1 72 ? -0.569 14.279 6.867 1.00 91.69 72 GLY A O 1
ATOM 611 N N . LEU A 1 73 ? -1.921 13.108 5.501 1.00 94.06 73 LEU A N 1
ATOM 612 C CA . LEU A 1 73 ? -0.886 12.572 4.623 1.00 94.06 73 LEU A CA 1
ATOM 613 C C . LEU A 1 73 ? -0.909 13.312 3.280 1.00 94.06 73 LEU A C 1
ATOM 615 O O . LEU A 1 73 ? -1.971 13.559 2.713 1.00 94.06 73 LEU A O 1
ATOM 619 N N . GLU A 1 74 ? 0.262 13.653 2.748 1.00 93.19 74 GLU A N 1
ATOM 620 C CA . GLU A 1 74 ? 0.382 14.188 1.389 1.00 93.19 74 GLU A CA 1
ATOM 621 C C . GLU A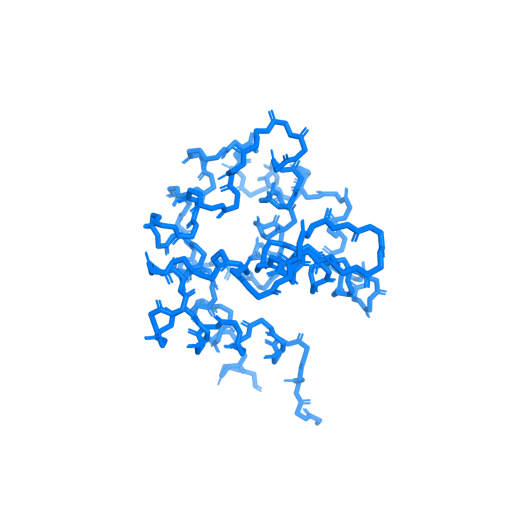 1 74 ? 0.586 13.054 0.380 1.00 93.19 74 GLU A C 1
ATOM 623 O O . GLU A 1 74 ? 1.284 12.074 0.667 1.00 93.19 74 GLU A O 1
ATOM 628 N N . TRP A 1 75 ? 0.025 13.193 -0.825 1.00 91.62 75 TRP A N 1
ATOM 629 C CA . TRP A 1 75 ? 0.344 12.278 -1.915 1.00 91.62 75 TRP A CA 1
ATOM 630 C C . TRP A 1 75 ? 1.715 12.619 -2.504 1.00 91.62 75 TRP A C 1
ATOM 632 O O . TRP A 1 75 ? 1.901 13.622 -3.187 1.00 91.62 75 TRP A O 1
ATOM 642 N N . GLY A 1 76 ? 2.684 11.759 -2.221 1.00 90.62 76 GLY A N 1
ATOM 643 C CA . GLY A 1 76 ? 4.028 11.826 -2.775 1.00 90.62 76 GLY A CA 1
ATOM 644 C C . GLY A 1 76 ? 4.839 10.639 -2.283 1.00 90.62 76 GLY A C 1
ATOM 645 O O . GLY A 1 76 ? 4.633 10.184 -1.159 1.00 90.62 76 GLY A O 1
ATOM 646 N N . GLN A 1 77 ? 5.757 10.130 -3.107 1.00 87.44 77 GLN A N 1
ATOM 647 C CA . GLN A 1 77 ? 6.506 8.910 -2.788 1.00 87.44 77 GLN A CA 1
ATOM 648 C C . GLN A 1 77 ? 7.181 8.987 -1.414 1.00 87.44 77 GLN A C 1
ATOM 650 O O . GLN A 1 77 ? 6.908 8.153 -0.559 1.00 87.44 77 GLN A O 1
ATOM 655 N N . GLY A 1 78 ? 7.955 10.044 -1.146 1.00 91.44 78 GLY A N 1
ATOM 656 C CA . GLY A 1 78 ? 8.606 10.218 0.155 1.00 91.44 78 GLY A CA 1
ATOM 657 C C . GLY A 1 78 ? 7.627 10.331 1.331 1.00 91.44 78 GLY A C 1
ATOM 658 O O . GLY A 1 78 ? 7.921 9.835 2.414 1.00 91.44 78 GLY A O 1
ATOM 659 N N . SER A 1 79 ? 6.451 10.935 1.135 1.00 93.50 79 SER A N 1
ATOM 660 C CA . SER A 1 79 ? 5.403 11.001 2.167 1.00 93.50 79 SER A CA 1
ATOM 661 C C . SER A 1 79 ? 4.848 9.605 2.475 1.00 93.50 79 SER A C 1
ATOM 663 O O . SER A 1 79 ? 4.812 9.183 3.630 1.00 93.50 79 SER A O 1
ATOM 665 N N . MET A 1 80 ? 4.498 8.844 1.434 1.00 94.88 80 MET A N 1
ATOM 666 C CA . MET A 1 80 ? 3.941 7.495 1.563 1.00 94.88 80 MET A CA 1
ATOM 667 C C . MET A 1 80 ? 4.952 6.499 2.152 1.00 94.88 80 MET A C 1
ATOM 669 O O . MET A 1 80 ? 4.604 5.711 3.033 1.00 94.88 80 MET A O 1
ATOM 673 N N . GLU A 1 81 ? 6.214 6.551 1.720 1.00 94.25 81 GLU A N 1
ATOM 674 C CA . GLU A 1 81 ? 7.285 5.697 2.248 1.00 94.25 81 GLU A CA 1
ATOM 675 C C . GLU A 1 81 ? 7.515 5.931 3.747 1.00 94.25 81 GLU A C 1
ATOM 677 O O . GLU A 1 81 ? 7.628 4.976 4.525 1.00 94.25 81 GLU A O 1
ATOM 682 N N . ASN A 1 82 ? 7.491 7.195 4.180 1.00 94.50 82 ASN A N 1
ATOM 683 C CA . ASN A 1 82 ? 7.729 7.581 5.571 1.00 94.50 82 ASN A CA 1
ATOM 684 C C . ASN A 1 82 ? 6.480 7.534 6.466 1.00 94.50 82 ASN A C 1
ATOM 686 O O . ASN A 1 82 ? 6.606 7.725 7.675 1.00 94.50 82 ASN A O 1
ATOM 690 N N . ALA A 1 83 ? 5.295 7.249 5.917 1.00 94.81 83 ALA A N 1
ATOM 691 C CA . ALA A 1 83 ? 4.062 7.173 6.693 1.00 94.81 83 ALA A CA 1
ATOM 692 C C . ALA A 1 83 ? 4.170 6.143 7.836 1.00 94.81 83 ALA A C 1
ATOM 694 O O . ALA A 1 83 ? 4.600 4.997 7.626 1.00 94.81 83 ALA A O 1
ATOM 695 N N . ASP A 1 84 ? 3.754 6.539 9.042 1.00 94.94 84 ASP A N 1
ATOM 696 C CA . ASP A 1 84 ? 3.567 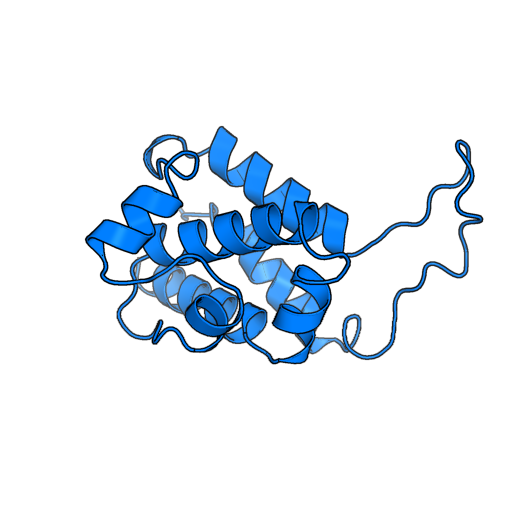5.616 10.161 1.00 94.94 84 ASP A CA 1
ATOM 697 C C . ASP A 1 84 ? 2.251 4.856 9.976 1.00 94.94 84 ASP A C 1
ATOM 699 O O . ASP A 1 84 ? 1.158 5.414 10.068 1.00 94.94 84 ASP A O 1
ATOM 703 N N . VAL A 1 85 ? 2.371 3.560 9.696 1.00 95.88 85 VAL A N 1
ATOM 704 C CA . VAL A 1 85 ? 1.227 2.692 9.401 1.00 95.88 85 VAL A CA 1
ATOM 705 C C . VAL A 1 85 ? 0.755 1.881 10.606 1.00 95.88 85 VAL A C 1
ATOM 707 O O . VAL A 1 85 ? -0.228 1.151 10.500 1.00 95.88 85 VAL A O 1
ATOM 710 N N . SER A 1 86 ? 1.421 1.994 11.760 1.00 94.12 86 SER A N 1
ATOM 711 C CA . SER A 1 86 ? 1.131 1.182 12.954 1.00 94.12 86 SER A CA 1
ATOM 712 C C . SER A 1 86 ? -0.318 1.316 13.444 1.00 94.12 86 SER A C 1
ATOM 714 O O . SER A 1 86 ? -0.913 0.355 13.939 1.00 94.12 86 SER A O 1
ATOM 716 N N . HIS A 1 87 ? -0.907 2.497 13.247 1.00 92.06 87 HIS A N 1
ATOM 717 C CA . HIS A 1 87 ? -2.274 2.833 13.644 1.00 92.06 87 HIS A CA 1
ATOM 718 C C . HIS A 1 87 ? -3.249 2.968 12.470 1.00 92.06 87 HIS A C 1
ATOM 720 O O . HIS A 1 87 ? -4.434 3.206 12.693 1.00 92.06 87 HIS A O 1
ATOM 726 N N . MET A 1 88 ? -2.782 2.785 11.234 1.00 95.25 88 MET A N 1
ATOM 727 C CA . MET A 1 88 ? -3.635 2.865 10.052 1.00 95.25 88 MET A CA 1
ATOM 728 C C . MET A 1 88 ? -4.639 1.711 10.008 1.00 95.25 88 MET A C 1
ATOM 730 O O . MET A 1 88 ? -4.313 0.569 10.356 1.00 95.25 88 MET A O 1
ATOM 734 N N . ASP A 1 89 ? -5.862 2.024 9.588 1.00 95.06 89 ASP A N 1
ATOM 735 C CA . ASP A 1 89 ? -6.900 1.044 9.277 1.00 95.06 89 ASP A CA 1
ATOM 736 C C . ASP A 1 89 ? -6.709 0.460 7.869 1.00 95.06 89 ASP A C 1
ATOM 738 O O . ASP A 1 89 ? -5.847 0.895 7.102 1.00 95.06 89 ASP A O 1
ATOM 742 N N . ALA A 1 90 ? -7.519 -0.540 7.519 1.00 95.56 90 ALA A N 1
ATOM 743 C CA . ALA A 1 90 ? -7.400 -1.195 6.223 1.00 95.56 90 ALA A CA 1
ATOM 744 C C . ALA A 1 90 ? -7.625 -0.219 5.058 1.00 95.56 90 ALA A C 1
ATOM 746 O O . ALA A 1 90 ? -6.897 -0.286 4.073 1.00 95.56 90 ALA A O 1
ATOM 747 N N . GLN A 1 91 ? -8.572 0.720 5.176 1.00 96.75 91 GLN A N 1
ATOM 748 C CA . GLN A 1 91 ? -8.841 1.702 4.122 1.00 96.75 91 GLN A CA 1
ATOM 749 C C . GLN A 1 91 ? -7.619 2.582 3.846 1.00 96.75 91 GLN A C 1
ATOM 751 O O . GLN A 1 91 ? -7.260 2.800 2.693 1.00 96.75 91 GLN A O 1
ATOM 756 N N . SER A 1 92 ? -6.934 3.022 4.899 1.00 96.06 92 SER A N 1
ATOM 757 C CA . SER A 1 92 ? -5.715 3.827 4.804 1.00 96.06 92 SER A CA 1
ATOM 758 C C . SER A 1 92 ? -4.587 3.062 4.112 1.00 96.06 92 SER A C 1
ATOM 760 O O . SER A 1 92 ? -3.909 3.609 3.246 1.00 96.06 92 SER A O 1
ATOM 762 N N . ILE A 1 93 ? -4.404 1.783 4.458 1.00 97.06 93 ILE A N 1
ATOM 763 C CA . ILE A 1 93 ? -3.394 0.928 3.820 1.00 97.06 93 ILE A CA 1
ATOM 764 C C . ILE A 1 93 ? -3.719 0.706 2.342 1.00 97.06 93 ILE A C 1
ATOM 766 O O . ILE A 1 93 ? -2.838 0.803 1.492 1.00 97.06 93 ILE A O 1
ATOM 770 N N . MET A 1 94 ? -4.985 0.468 2.012 1.00 97.19 94 MET A N 1
ATOM 771 C CA . MET A 1 94 ? -5.410 0.300 0.625 1.00 97.19 94 MET A CA 1
ATOM 772 C C . MET A 1 94 ? -5.280 1.592 -0.191 1.00 97.19 94 MET A C 1
ATOM 774 O O . MET A 1 94 ? -4.896 1.542 -1.360 1.00 97.19 94 MET A O 1
ATOM 778 N N . ALA A 1 95 ? -5.504 2.755 0.424 1.00 97.38 95 ALA A N 1
ATOM 779 C CA . ALA A 1 95 ? -5.246 4.046 -0.206 1.00 97.38 95 ALA A CA 1
ATOM 780 C C . ALA A 1 95 ? -3.751 4.245 -0.516 1.00 97.38 95 ALA A C 1
ATOM 782 O O . ALA A 1 95 ? -3.430 4.774 -1.576 1.00 97.38 95 ALA A O 1
ATOM 783 N N . LEU A 1 96 ? -2.835 3.770 0.342 1.00 97.12 96 LEU A N 1
ATOM 784 C CA . LEU A 1 96 ? -1.388 3.775 0.067 1.00 97.12 96 LEU A CA 1
ATOM 785 C C . LEU A 1 96 ? -1.033 2.937 -1.166 1.00 97.12 96 LEU A C 1
ATOM 787 O O . LEU A 1 96 ? -0.297 3.404 -2.034 1.00 97.12 96 LEU A O 1
ATOM 791 N N . PHE A 1 97 ? -1.610 1.740 -1.290 1.00 95.94 97 PHE A N 1
ATOM 792 C CA . PHE A 1 97 ? -1.435 0.909 -2.482 1.00 95.94 97 PHE A CA 1
ATOM 793 C C . PHE A 1 97 ? -1.978 1.573 -3.750 1.00 95.94 97 PHE A C 1
ATOM 795 O O . PHE A 1 97 ? -1.303 1.558 -4.779 1.00 95.94 97 PHE A O 1
ATOM 802 N N . MET A 1 98 ? -3.154 2.200 -3.676 1.00 96.44 98 MET A N 1
ATOM 803 C CA . MET A 1 98 ? -3.698 2.966 -4.799 1.00 96.44 98 MET A CA 1
ATOM 804 C C . MET A 1 98 ? -2.792 4.148 -5.162 1.00 96.44 98 MET A C 1
ATOM 806 O O . MET A 1 98 ? -2.443 4.318 -6.327 1.00 96.44 98 MET A O 1
ATOM 810 N N . GLY A 1 99 ? -2.344 4.926 -4.173 1.00 95.00 99 GLY A N 1
ATOM 811 C CA . GLY A 1 99 ? -1.432 6.050 -4.377 1.00 95.00 99 GLY A CA 1
ATOM 812 C C . GLY A 1 99 ? -0.112 5.630 -5.028 1.00 95.00 99 GLY A C 1
ATOM 813 O O . GLY A 1 99 ? 0.360 6.324 -5.925 1.00 95.00 99 GL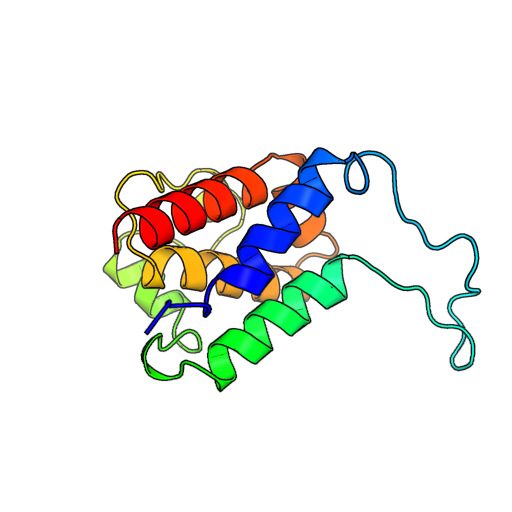Y A O 1
ATOM 814 N N . MET A 1 100 ? 0.438 4.476 -4.641 1.00 93.31 100 MET A N 1
ATOM 815 C CA . MET A 1 100 ? 1.617 3.870 -5.267 1.00 93.31 100 MET A CA 1
ATOM 816 C C . MET A 1 100 ? 1.368 3.501 -6.738 1.00 93.31 100 MET A C 1
ATOM 818 O O . MET A 1 100 ? 2.156 3.887 -7.598 1.00 93.31 100 MET A O 1
ATOM 822 N N . VAL A 1 101 ? 0.272 2.793 -7.042 1.00 91.56 101 VAL A N 1
ATOM 823 C CA . VAL A 1 101 ? -0.081 2.408 -8.424 1.00 91.56 101 VAL A CA 1
ATOM 824 C C . VAL A 1 101 ? -0.280 3.640 -9.307 1.00 91.56 101 VAL A C 1
ATOM 826 O O . VAL A 1 101 ? 0.137 3.655 -10.464 1.00 91.56 101 VAL A O 1
ATOM 829 N N . GLN A 1 102 ? -0.869 4.707 -8.764 1.00 91.00 102 GLN A N 1
ATOM 830 C CA . GLN A 1 102 ? -1.026 5.960 -9.496 1.00 91.00 102 GLN A CA 1
ATOM 831 C C . GLN A 1 102 ? 0.307 6.690 -9.696 1.00 91.00 102 GLN A C 1
ATOM 833 O O . GLN A 1 102 ? 0.494 7.304 -10.744 1.00 91.00 102 GLN A O 1
ATOM 838 N N . SER A 1 103 ? 1.251 6.605 -8.750 1.00 87.56 103 SER A N 1
ATOM 839 C CA . SER A 1 103 ? 2.585 7.2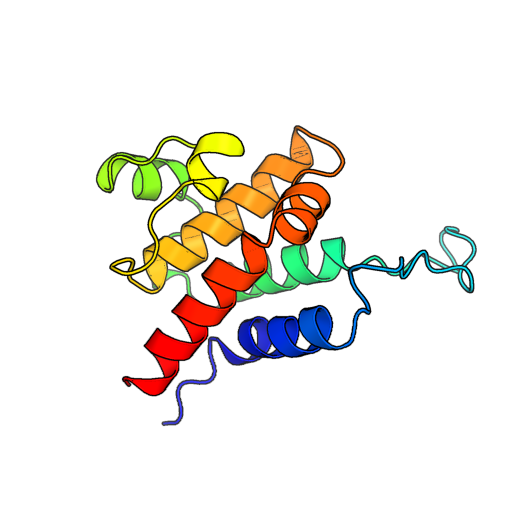09 -8.889 1.00 87.56 103 SER A CA 1
ATOM 840 C C . SER A 1 103 ? 3.410 6.606 -10.031 1.00 87.56 103 SER A C 1
ATOM 842 O O . SER A 1 103 ? 4.171 7.342 -10.655 1.00 87.56 103 SER A O 1
ATOM 844 N N . GLU A 1 104 ? 3.215 5.327 -10.371 1.00 84.94 104 GLU A N 1
ATOM 845 C CA . GLU A 1 104 ? 3.906 4.677 -11.501 1.00 84.94 104 GLU A CA 1
ATOM 846 C C . GLU A 1 104 ? 3.613 5.368 -12.843 1.00 84.94 104 GLU A C 1
ATOM 848 O O . GLU A 1 104 ? 4.461 5.418 -13.723 1.00 84.94 104 GLU A O 1
ATOM 853 N N . ARG A 1 105 ? 2.433 5.988 -12.994 1.00 78.88 105 ARG A N 1
ATOM 854 C CA . ARG A 1 105 ? 2.069 6.734 -14.214 1.00 78.88 105 ARG A CA 1
ATOM 855 C C . ARG A 1 105 ? 2.887 8.012 -14.415 1.00 78.88 105 ARG A C 1
ATOM 857 O O . ARG A 1 105 ? 2.868 8.578 -15.505 1.00 78.88 105 ARG A O 1
ATOM 864 N N . PHE A 1 106 ? 3.537 8.497 -13.358 1.00 74.25 106 PHE A N 1
ATOM 865 C CA . PHE A 1 106 ? 4.293 9.751 -13.349 1.00 74.25 106 PHE A CA 1
ATOM 866 C C . PHE A 1 106 ? 5.797 9.535 -13.166 1.00 74.25 106 PHE A C 1
ATOM 868 O O . PHE A 1 106 ? 6.580 10.413 -13.525 1.00 74.25 106 PHE A O 1
ATOM 875 N N . CYS A 1 107 ? 6.197 8.395 -12.603 1.00 74.25 107 CYS A N 1
ATOM 876 C CA . CYS A 1 107 ? 7.582 8.031 -12.364 1.00 74.25 107 CYS A CA 1
ATOM 877 C C . CYS A 1 107 ? 7.766 6.544 -12.680 1.00 74.25 107 CYS A C 1
ATOM 879 O O . CYS A 1 107 ? 7.321 5.689 -11.911 1.00 74.25 107 CYS A O 1
ATOM 881 N N . ASP A 1 108 ? 8.427 6.258 -13.805 1.00 74.06 108 ASP A N 1
ATOM 882 C CA . ASP A 1 108 ? 8.783 4.895 -14.195 1.00 74.06 108 ASP A CA 1
ATOM 883 C C . ASP A 1 108 ? 9.663 4.276 -13.099 1.00 74.06 108 ASP A C 1
ATOM 885 O O . ASP A 1 108 ? 10.807 4.692 -12.889 1.00 74.06 108 ASP A O 1
ATOM 889 N N . GLY A 1 109 ? 9.133 3.275 -12.396 1.00 77.81 109 GLY A N 1
ATOM 890 C CA . GLY A 1 109 ? 9.817 2.590 -11.307 1.00 77.81 109 GLY A CA 1
ATOM 891 C C . GLY A 1 109 ? 9.418 3.012 -9.891 1.00 77.81 109 GLY A C 1
ATOM 892 O O . GLY A 1 109 ? 10.036 2.508 -8.952 1.00 77.81 109 GLY A O 1
ATOM 893 N N . ALA A 1 110 ? 8.394 3.847 -9.686 1.00 84.06 110 ALA A N 1
ATOM 894 C CA . ALA A 1 110 ? 7.907 4.200 -8.344 1.00 84.06 110 ALA A CA 1
ATOM 895 C C . ALA A 1 110 ? 7.551 2.962 -7.497 1.00 84.06 110 ALA A C 1
ATOM 897 O O . ALA A 1 110 ? 7.979 2.840 -6.347 1.00 84.06 110 ALA A O 1
ATOM 898 N N . ILE A 1 111 ? 6.824 1.998 -8.073 1.00 86.31 111 ILE A N 1
ATOM 899 C CA . ILE A 1 111 ? 6.491 0.727 -7.415 1.00 86.31 111 ILE A CA 1
ATOM 900 C C . ILE A 1 111 ? 7.780 -0.023 -7.056 1.00 86.31 111 ILE A C 1
ATOM 902 O O . ILE A 1 111 ? 7.916 -0.546 -5.950 1.00 86.31 111 ILE A O 1
ATOM 906 N N . MET A 1 112 ? 8.752 -0.062 -7.973 1.00 81.31 112 MET A N 1
ATOM 907 C CA . MET A 1 112 ? 10.027 -0.747 -7.749 1.00 81.31 112 MET A CA 1
ATOM 908 C C . MET A 1 112 ? 10.815 -0.141 -6.592 1.00 81.31 112 MET A C 1
ATOM 910 O O . MET A 1 112 ? 11.371 -0.867 -5.767 1.00 81.31 112 MET A O 1
ATOM 914 N N . GLU A 1 113 ? 10.885 1.182 -6.534 1.00 84.38 113 GLU A N 1
ATOM 915 C CA . GLU A 1 113 ? 11.589 1.895 -5.476 1.00 84.38 113 GLU A CA 1
ATOM 916 C C . GLU A 1 113 ? 10.929 1.663 -4.114 1.00 84.38 113 GLU A C 1
ATOM 918 O O . GLU A 1 113 ? 11.625 1.304 -3.161 1.00 84.38 113 GLU A O 1
ATOM 923 N N . MET A 1 114 ? 9.595 1.732 -4.032 1.00 88.75 114 MET A N 1
ATOM 924 C CA . MET A 1 114 ? 8.856 1.460 -2.792 1.00 88.75 114 MET A CA 1
ATOM 925 C C . MET A 1 114 ? 8.977 0.004 -2.323 1.00 88.75 114 MET A C 1
ATOM 927 O O . MET A 1 114 ? 8.975 -0.290 -1.123 1.00 88.75 114 MET A O 1
ATOM 931 N N . ILE A 1 115 ? 9.089 -0.938 -3.256 1.00 85.81 115 ILE A N 1
ATOM 932 C CA . ILE A 1 115 ? 9.378 -2.333 -2.934 1.00 85.81 115 ILE A CA 1
ATOM 933 C C . ILE A 1 115 ? 10.791 -2.460 -2.353 1.00 85.81 115 ILE A C 1
ATOM 935 O O . ILE A 1 115 ? 10.961 -3.027 -1.271 1.00 85.81 115 ILE A O 1
ATOM 939 N N . LYS A 1 116 ? 11.801 -1.906 -3.037 1.00 83.12 116 LYS A N 1
ATOM 940 C CA . LYS A 1 116 ? 13.212 -1.972 -2.618 1.00 83.12 116 LYS A CA 1
ATOM 941 C C . LYS A 1 116 ? 13.470 -1.267 -1.289 1.00 83.12 116 LYS A C 1
ATOM 943 O O . LYS A 1 116 ? 14.317 -1.722 -0.525 1.00 83.12 116 LYS A O 1
ATOM 948 N N . SER A 1 117 ? 12.735 -0.196 -0.991 1.00 87.38 117 SER A N 1
ATOM 949 C CA . SER A 1 117 ? 12.818 0.501 0.297 1.00 87.38 117 SER A CA 1
ATOM 950 C C . SER A 1 117 ? 12.185 -0.285 1.453 1.00 87.38 117 SER A C 1
ATOM 952 O O . SER A 1 117 ? 12.348 0.086 2.613 1.00 87.38 117 SER A O 1
ATOM 954 N N . GLY A 1 118 ? 11.474 -1.384 1.168 1.00 89.06 118 GLY A N 1
ATOM 955 C CA . GLY A 1 118 ? 10.738 -2.167 2.162 1.00 89.06 118 GLY A CA 1
ATOM 956 C C . GLY A 1 118 ? 9.398 -1.544 2.562 1.00 89.06 118 GLY A C 1
ATOM 957 O O . GLY A 1 118 ? 8.701 -2.088 3.423 1.00 89.06 118 GLY A O 1
ATOM 958 N N . THR A 1 119 ? 9.004 -0.442 1.920 1.00 93.38 119 THR A N 1
ATOM 959 C CA . THR A 1 119 ? 7.742 0.262 2.174 1.00 93.38 119 THR A CA 1
ATOM 960 C C . THR A 1 119 ? 6.543 -0.637 1.898 1.00 93.38 119 THR A C 1
ATOM 962 O O . THR A 1 119 ? 5.672 -0.785 2.754 1.00 93.38 119 THR A O 1
ATOM 965 N N . VAL A 1 120 ? 6.538 -1.331 0.758 1.00 91.88 120 VAL A N 1
ATOM 966 C CA . VAL A 1 120 ? 5.456 -2.267 0.413 1.00 91.88 120 VAL A CA 1
ATOM 967 C C . VAL A 1 120 ? 5.355 -3.407 1.429 1.00 91.88 120 VAL A C 1
ATOM 969 O O . VAL A 1 120 ? 4.260 -3.750 1.874 1.00 91.88 120 VAL A O 1
ATOM 972 N N . ARG A 1 121 ? 6.495 -3.951 1.880 1.00 91.69 121 ARG A N 1
ATOM 973 C CA . ARG A 1 121 ? 6.525 -4.992 2.921 1.00 91.69 121 ARG A CA 1
ATOM 974 C C . ARG A 1 121 ? 5.888 -4.501 4.222 1.00 91.69 121 ARG A C 1
ATOM 976 O O . ARG A 1 121 ? 5.101 -5.226 4.827 1.00 91.69 121 ARG A O 1
ATOM 983 N N . LYS A 1 122 ? 6.206 -3.272 4.640 1.00 95.12 122 LYS A N 1
ATOM 984 C CA . LYS A 1 122 ? 5.632 -2.626 5.831 1.00 95.12 122 LYS A CA 1
ATOM 985 C C . LYS A 1 122 ? 4.100 -2.557 5.742 1.00 95.12 122 LYS A C 1
ATOM 987 O O . LYS A 1 122 ? 3.420 -2.884 6.712 1.00 95.12 122 LYS A O 1
ATOM 992 N N . TRP A 1 123 ? 3.556 -2.185 4.584 1.00 96.69 123 TRP A N 1
ATOM 993 C CA . TRP A 1 123 ? 2.107 -2.101 4.366 1.00 96.69 123 TRP A CA 1
ATOM 994 C C . TRP A 1 123 ? 1.429 -3.475 4.374 1.00 96.69 123 TRP A C 1
ATOM 996 O O . TRP A 1 123 ? 0.407 -3.649 5.037 1.00 96.69 123 TRP A O 1
ATOM 1006 N N . LEU A 1 124 ? 2.023 -4.472 3.710 1.00 94.62 124 LEU A N 1
ATOM 1007 C CA . LEU A 1 124 ? 1.508 -5.847 3.688 1.00 94.62 124 LEU A CA 1
ATOM 1008 C C . LEU A 1 124 ? 1.486 -6.488 5.080 1.00 94.62 124 LEU A C 1
ATOM 1010 O O . LEU A 1 124 ? 0.502 -7.127 5.449 1.00 94.62 124 LEU A O 1
ATOM 1014 N N . MET A 1 125 ? 2.537 -6.278 5.878 1.00 94.38 125 MET A N 1
ATOM 1015 C CA . MET A 1 125 ? 2.582 -6.737 7.269 1.00 94.38 125 MET A CA 1
ATOM 1016 C C . MET A 1 125 ? 1.454 -6.121 8.098 1.00 94.38 125 MET A C 1
ATOM 1018 O O . MET A 1 125 ? 0.760 -6.835 8.819 1.00 94.38 125 MET A O 1
ATOM 1022 N N . ARG A 1 126 ? 1.212 -4.814 7.947 1.00 95.81 126 ARG A N 1
ATOM 1023 C CA . ARG A 1 126 ? 0.110 -4.142 8.639 1.00 95.81 126 ARG A CA 1
ATOM 1024 C C . ARG A 1 126 ? -1.256 -4.691 8.220 1.00 95.81 126 ARG A C 1
ATOM 1026 O O . ARG A 1 126 ? -2.125 -4.889 9.067 1.00 95.81 126 ARG A O 1
ATOM 1033 N N . LEU A 1 127 ? -1.445 -4.968 6.933 1.00 94.88 127 LEU A N 1
ATOM 1034 C CA . LEU A 1 127 ? -2.682 -5.555 6.422 1.00 94.88 127 LEU A CA 1
ATOM 1035 C C . LEU A 1 127 ? -2.916 -6.969 6.974 1.00 94.88 127 LEU A C 1
ATOM 1037 O O . LEU A 1 127 ? -4.031 -7.305 7.373 1.00 94.88 127 LEU A O 1
ATOM 1041 N N . LYS A 1 128 ? -1.849 -7.770 7.072 1.00 93.88 128 LYS A N 1
ATOM 1042 C CA . LYS A 1 128 ? -1.877 -9.090 7.708 1.00 93.88 128 LYS A CA 1
ATOM 1043 C C . LYS A 1 128 ? -2.295 -9.001 9.177 1.00 93.88 128 LYS A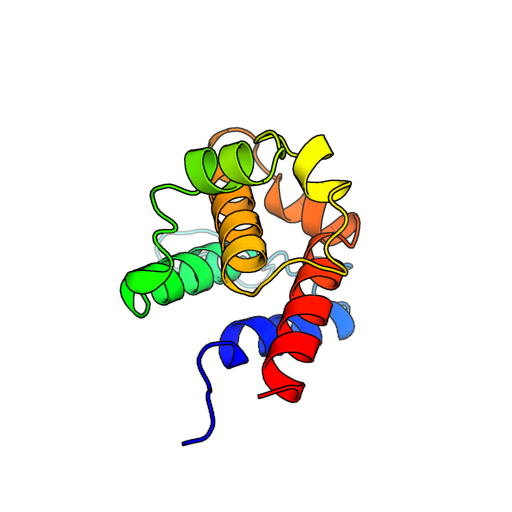 C 1
ATOM 1045 O O . LYS A 1 128 ? -3.201 -9.721 9.585 1.00 93.88 128 LYS A O 1
ATOM 1050 N N . GLU A 1 129 ? -1.715 -8.077 9.944 1.00 94.56 129 GLU A N 1
ATOM 1051 C CA . GLU A 1 129 ? -2.114 -7.845 11.340 1.00 94.56 129 GLU A CA 1
ATOM 1052 C C . GLU A 1 129 ? -3.593 -7.466 11.478 1.00 94.56 129 GLU A C 1
ATOM 1054 O O . GLU A 1 129 ? -4.249 -7.881 12.430 1.00 94.56 129 GLU A O 1
ATOM 1059 N N . LEU A 1 130 ? -4.115 -6.639 10.567 1.00 93.00 130 LEU A N 1
ATOM 1060 C CA . LEU A 1 130 ? -5.519 -6.226 10.577 1.00 93.00 130 LEU A CA 1
ATOM 1061 C C . LEU A 1 130 ? -6.451 -7.409 10.306 1.00 93.00 130 LEU A C 1
ATOM 1063 O O . LEU A 1 130 ? -7.448 -7.549 11.010 1.00 93.00 130 LEU A O 1
ATOM 1067 N N . LYS A 1 131 ? -6.100 -8.278 9.351 1.00 91.25 131 LYS A N 1
ATOM 1068 C CA . LYS A 1 131 ? -6.845 -9.508 9.056 1.00 91.25 131 LYS A CA 1
ATOM 1069 C C . LYS A 1 131 ? -6.858 -10.472 10.247 1.00 91.25 131 LYS A C 1
ATOM 1071 O O . LYS A 1 131 ? -7.893 -11.039 10.565 1.00 91.25 131 LYS A O 1
ATOM 1076 N N . GLU A 1 132 ? -5.721 -10.662 10.913 1.00 89.25 132 GLU A N 1
ATOM 1077 C CA . GLU A 1 132 ? -5.593 -11.590 12.051 1.00 89.25 132 GLU A CA 1
ATOM 1078 C C . GLU A 1 132 ? -6.347 -11.129 13.313 1.00 89.25 132 GLU A C 1
ATOM 1080 O O . GLU A 1 132 ? -6.547 -11.919 14.235 1.00 89.25 132 GLU A O 1
ATOM 1085 N N . ARG A 1 133 ? -6.756 -9.854 13.378 1.00 83.19 133 ARG A N 1
ATOM 1086 C CA . ARG A 1 133 ? -7.520 -9.277 14.499 1.00 83.19 133 ARG A CA 1
ATOM 1087 C C . ARG A 1 133 ? -9.043 -9.340 14.316 1.00 83.19 133 ARG A C 1
ATOM 1089 O O . ARG A 1 133 ? -9.751 -8.912 15.229 1.00 83.19 133 ARG A O 1
ATOM 1096 N N . GLN A 1 134 ? -9.529 -9.802 13.164 1.00 64.69 134 GLN A N 1
ATOM 1097 C CA . GLN A 1 134 ? -10.954 -9.953 12.834 1.00 64.69 134 GLN A CA 1
ATOM 1098 C C . GLN A 1 134 ? -11.461 -11.360 13.163 1.00 64.69 134 GLN A C 1
ATOM 1100 O O . GLN A 1 134 ? -12.640 -11.459 13.572 1.00 64.69 134 GLN A O 1
#

InterPro domains:
  IPR045425 Protein of unknown function DUF6508 [PF20118] (25-132)

Sequence (134 aa):
MVDTKFDKFIGLLELLETNSVGEWIIDKGHKGTEDDPIHFPYPIYTEVVYEFEHENPEYELTKYEELFKERGLEWGQGSMENADVSHMDAQSIMALFMGMVQSERFCDGAIMEMIKSGTVRKWLMRLKELKERQ